Protein AF-A0A6B3GUE8-F1 (afdb_monomer_lite)

Sequence (77 aa):
MVAPAWMHTQISAEQYDCWSEEQCAGIEIVDGIVVVSPRPSKRHNRLARVLANALDAAAGPDWNADTDFDVRLQDVP

pLDDT: mean 88.42, std 8.26, range [55.53, 97.31]

Foldseek 3Di:
DDPPPVLADFAWPVNVVPDDLVVVPQWDQDLRGIDGHPDDDPVRVVVLVVVQVVCQVVDDPVDHRDDDDDDCPDTHD

Structure (mmCIF, N/CA/C/O backbone):
data_AF-A0A6B3GUE8-F1
#
_entry.id   AF-A0A6B3GUE8-F1
#
loop_
_atom_site.group_PDB
_atom_site.id
_atom_site.type_symbol
_atom_site.label_atom_id
_atom_site.label_alt_id
_atom_site.label_comp_id
_atom_site.label_asym_id
_atom_site.label_entity_id
_atom_site.label_seq_id
_atom_site.pdbx_PDB_ins_code
_atom_site.Cartn_x
_atom_site.Cartn_y
_atom_site.Cartn_z
_atom_site.occupancy
_atom_site.B_iso_or_equiv
_atom_site.auth_seq_id
_atom_site.auth_comp_id
_atom_site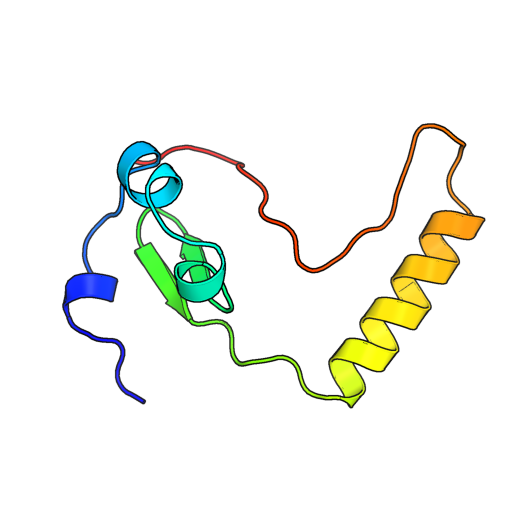.auth_asym_id
_atom_site.auth_atom_id
_atom_site.pdbx_PDB_model_num
ATOM 1 N N . MET A 1 1 ? 2.199 -2.852 20.746 1.00 55.53 1 MET A N 1
ATOM 2 C CA . MET A 1 1 ? 1.034 -1.983 21.014 1.00 55.53 1 MET A CA 1
ATOM 3 C C . MET A 1 1 ? -0.193 -2.848 20.794 1.00 55.53 1 MET A C 1
ATOM 5 O O . MET A 1 1 ? -0.198 -3.567 19.805 1.00 55.53 1 MET A O 1
ATOM 9 N N . VAL A 1 2 ? -1.137 -2.894 21.734 1.00 61.91 2 VAL A N 1
ATOM 10 C CA . VAL A 1 2 ? -2.392 -3.642 21.539 1.00 61.91 2 VAL A CA 1
ATOM 11 C C . VAL A 1 2 ? -3.285 -2.791 20.642 1.00 61.91 2 VAL A C 1
ATOM 13 O O . VAL A 1 2 ? -3.409 -1.593 20.898 1.00 61.91 2 VAL A O 1
ATOM 16 N N . ALA A 1 3 ? -3.833 -3.380 19.580 1.00 67.25 3 ALA A N 1
ATOM 17 C CA . ALA A 1 3 ? -4.763 -2.683 18.702 1.00 67.25 3 ALA A CA 1
ATOM 18 C C . ALA A 1 3 ? -5.987 -2.221 19.523 1.00 67.25 3 ALA A C 1
ATOM 20 O O . ALA A 1 3 ? -6.488 -2.995 20.344 1.00 67.25 3 ALA A O 1
ATOM 21 N N . PRO A 1 4 ? -6.447 -0.966 19.384 1.00 73.38 4 PRO A N 1
ATOM 22 C CA . PRO A 1 4 ? -7.680 -0.510 20.015 1.00 73.38 4 PRO A CA 1
ATOM 23 C C . PRO A 1 4 ? -8.860 -1.435 19.699 1.00 73.38 4 PRO A C 1
ATOM 25 O O . PRO A 1 4 ? -8.950 -1.961 18.597 1.00 73.38 4 PRO A O 1
ATOM 28 N N . ALA A 1 5 ? -9.810 -1.576 20.627 1.00 75.19 5 ALA A N 1
ATOM 29 C CA . ALA A 1 5 ? -10.933 -2.509 20.478 1.00 75.19 5 ALA A CA 1
ATOM 30 C C . ALA A 1 5 ? -11.762 -2.304 19.192 1.00 75.19 5 ALA A C 1
ATOM 32 O O . ALA A 1 5 ? -12.292 -3.267 18.648 1.00 75.19 5 ALA A O 1
ATOM 33 N N . TRP A 1 6 ? -11.842 -1.070 18.685 1.00 78.50 6 TRP A N 1
ATOM 34 C CA . TRP A 1 6 ? -12.531 -0.754 17.430 1.00 78.50 6 TRP A CA 1
ATOM 35 C C . TRP A 1 6 ? -11.838 -1.344 16.188 1.00 78.50 6 TRP A C 1
ATOM 37 O O . TRP A 1 6 ? -12.495 -1.578 15.185 1.00 78.50 6 TRP A O 1
ATOM 47 N N . MET A 1 7 ? -10.538 -1.658 16.244 1.00 79.69 7 MET A N 1
ATOM 48 C CA . MET A 1 7 ? -9.832 -2.337 15.145 1.00 79.69 7 MET A CA 1
ATOM 49 C C . MET A 1 7 ? -10.237 -3.814 15.001 1.00 79.69 7 MET A C 1
ATOM 51 O O . MET A 1 7 ? -9.828 -4.474 14.052 1.00 79.69 7 MET A O 1
ATOM 55 N N . HIS A 1 8 ? -11.034 -4.346 15.933 1.00 79.25 8 HIS A N 1
ATOM 56 C CA . HIS A 1 8 ? -11.562 -5.711 15.883 1.00 79.25 8 HIS A CA 1
ATOM 57 C C . HIS A 1 8 ? -13.014 -5.783 15.388 1.00 79.25 8 HIS A C 1
ATOM 59 O O . HIS A 1 8 ? -13.594 -6.868 15.372 1.00 79.25 8 HIS A O 1
ATOM 65 N N . THR A 1 9 ? -13.619 -4.654 15.010 1.00 86.81 9 THR A N 1
ATOM 66 C CA . THR A 1 9 ? -14.955 -4.614 14.400 1.00 86.81 9 THR A CA 1
ATOM 67 C C . THR A 1 9 ? -14.857 -4.503 12.885 1.00 86.81 9 THR A C 1
ATOM 69 O O . THR A 1 9 ? -13.896 -3.929 12.382 1.00 86.81 9 THR A O 1
ATOM 72 N N . GLN A 1 10 ? -15.857 -5.029 12.171 1.00 90.12 10 GLN A N 1
ATOM 73 C CA . GLN A 1 10 ? -15.919 -4.904 10.716 1.00 90.12 10 GLN A CA 1
ATOM 74 C C . GLN A 1 10 ? -16.099 -3.442 10.287 1.00 90.12 10 GLN A C 1
ATOM 76 O O . GLN A 1 10 ? -16.918 -2.726 10.868 1.00 90.12 10 GLN A O 1
ATOM 81 N N . ILE A 1 11 ? -15.340 -3.034 9.273 1.00 90.81 11 ILE A N 1
ATOM 82 C CA . ILE A 1 11 ? -15.339 -1.708 8.656 1.00 90.81 11 ILE A CA 1
ATOM 83 C C . ILE A 1 11 ? -15.886 -1.845 7.235 1.00 90.81 11 ILE A C 1
ATOM 85 O O . ILE A 1 11 ? -15.351 -2.636 6.461 1.00 90.81 11 ILE A O 1
ATOM 89 N N . SER A 1 12 ? -16.936 -1.089 6.900 1.00 91.25 12 SER A N 1
ATOM 90 C CA . SER A 1 12 ? -17.450 -1.037 5.524 1.00 91.25 12 SER A CA 1
ATOM 91 C C . SER A 1 12 ? -16.589 -0.133 4.644 1.00 91.25 12 SER A C 1
ATOM 93 O O . SER A 1 12 ? -15.848 0.728 5.134 1.00 91.25 12 SER A O 1
ATOM 95 N N . ALA A 1 13 ? -16.722 -0.279 3.329 1.00 91.62 13 ALA A N 1
ATOM 96 C CA . ALA A 1 13 ? -15.978 0.552 2.393 1.00 91.62 13 ALA A CA 1
ATOM 97 C C . ALA A 1 13 ? -16.335 2.043 2.518 1.00 91.62 13 ALA A C 1
ATOM 99 O O . ALA A 1 13 ? -15.446 2.886 2.496 1.00 91.62 13 ALA A O 1
ATOM 100 N N . GLU A 1 14 ? -17.604 2.387 2.754 1.00 91.81 14 GLU A N 1
ATOM 101 C CA . GLU A 1 14 ? -18.020 3.783 2.945 1.00 91.81 14 GLU A CA 1
ATOM 102 C C . GLU A 1 14 ? -17.423 4.389 4.217 1.00 91.81 14 GLU A C 1
ATOM 104 O O . GLU A 1 14 ? -17.140 5.587 4.264 1.00 91.81 14 GLU A O 1
ATOM 109 N N . GLN A 1 15 ? -17.235 3.575 5.262 1.00 92.31 15 GLN A N 1
ATOM 110 C CA . GLN A 1 15 ? -16.563 4.025 6.477 1.00 92.31 15 GLN A CA 1
ATOM 111 C C . GLN A 1 15 ? -15.084 4.303 6.215 1.00 92.31 15 GLN A C 1
ATOM 113 O O . GLN A 1 15 ? -14.587 5.325 6.686 1.00 92.31 15 GLN A O 1
ATOM 118 N N . TYR A 1 16 ? -14.409 3.428 5.463 1.00 91.25 16 TYR A N 1
ATOM 119 C CA . TYR A 1 16 ? -13.017 3.620 5.060 1.00 91.25 16 TYR A CA 1
ATOM 120 C C . TYR A 1 16 ? -12.846 4.858 4.167 1.00 91.25 16 TYR A C 1
ATOM 122 O O . TYR A 1 16 ? -11.984 5.689 4.433 1.00 91.25 16 TYR A O 1
ATOM 130 N N . ASP A 1 17 ? -13.732 5.052 3.187 1.00 91.94 17 ASP A N 1
ATOM 131 C CA . ASP A 1 17 ? -13.712 6.197 2.263 1.00 91.94 17 ASP A CA 1
ATOM 132 C C . ASP A 1 17 ? -13.895 7.555 2.988 1.00 91.94 17 ASP A C 1
ATOM 134 O O . ASP A 1 17 ? -13.579 8.612 2.440 1.00 91.94 17 ASP A O 1
ATOM 138 N N . CYS A 1 18 ? -14.395 7.551 4.233 1.00 94.19 18 CYS A N 1
ATOM 139 C CA . CYS A 1 18 ? -14.515 8.745 5.077 1.00 94.19 18 CYS A CA 1
ATOM 140 C C . CYS A 1 18 ? -13.246 9.080 5.887 1.00 94.19 18 CYS A C 1
ATOM 142 O O . CYS A 1 18 ? -13.233 10.098 6.589 1.00 94.19 18 CYS A O 1
ATOM 144 N N . TRP A 1 19 ? -12.219 8.228 5.878 1.00 92.06 19 TRP A N 1
ATOM 145 C CA . TRP A 1 19 ? -10.999 8.423 6.664 1.00 92.06 19 TRP A CA 1
ATOM 146 C C . TRP A 1 19 ? -10.004 9.351 5.965 1.00 92.06 19 TRP A C 1
ATOM 148 O O . TRP A 1 19 ? -9.968 9.467 4.742 1.00 92.06 19 TRP A O 1
ATOM 158 N N . SER A 1 20 ? -9.184 10.045 6.756 1.00 91.44 20 SER A N 1
ATOM 159 C CA . SER A 1 20 ? -8.065 10.818 6.219 1.00 91.44 20 SER A CA 1
ATOM 160 C C . SER A 1 20 ? -6.895 9.912 5.833 1.00 91.44 20 SER A C 1
ATOM 162 O O . SER A 1 20 ? -6.715 8.838 6.404 1.00 91.44 20 SER A O 1
ATOM 164 N N . GLU A 1 21 ? -6.018 10.392 4.948 1.00 88.38 21 GLU A N 1
ATOM 165 C CA . GLU A 1 21 ? -4.775 9.688 4.591 1.00 88.38 21 GLU A CA 1
ATOM 166 C C . GLU A 1 21 ? -3.927 9.329 5.825 1.00 88.38 21 GLU A C 1
ATOM 168 O O . GLU A 1 21 ? -3.319 8.266 5.884 1.00 88.38 21 GLU A O 1
ATOM 173 N N . GLU A 1 22 ? -3.916 10.182 6.855 1.00 87.38 22 GLU A N 1
ATOM 174 C CA . GLU A 1 22 ? -3.195 9.911 8.105 1.00 87.38 22 GLU A CA 1
ATOM 175 C C . GLU A 1 22 ? -3.819 8.754 8.903 1.00 87.38 22 GLU A C 1
ATOM 177 O O . GLU A 1 22 ? -3.096 8.005 9.560 1.00 87.38 22 GLU A O 1
ATOM 182 N N . GLN A 1 23 ? -5.144 8.595 8.845 1.00 87.25 23 GLN A N 1
ATOM 183 C CA . GLN A 1 23 ? -5.842 7.469 9.469 1.00 87.25 23 GLN A CA 1
ATOM 184 C C . GLN A 1 23 ? -5.617 6.166 8.694 1.00 87.25 23 GLN A C 1
ATOM 186 O O . GLN A 1 23 ? -5.476 5.118 9.323 1.00 87.25 23 GLN A O 1
ATOM 191 N N . CYS A 1 24 ? -5.548 6.237 7.362 1.00 88.62 24 CYS A N 1
ATOM 192 C CA . CYS A 1 24 ? -5.248 5.094 6.497 1.00 88.62 24 CYS A CA 1
ATOM 193 C C . CYS A 1 24 ? -3.769 4.675 6.562 1.00 88.62 24 CYS A C 1
ATOM 195 O O . CYS A 1 24 ? -3.427 3.515 6.336 1.00 88.62 24 CYS A O 1
ATOM 197 N N . ALA A 1 25 ? -2.869 5.592 6.922 1.00 86.62 25 ALA A N 1
ATOM 198 C CA . ALA A 1 25 ? -1.438 5.329 6.932 1.00 86.62 25 ALA A CA 1
ATOM 199 C C . ALA A 1 25 ? -1.040 4.179 7.881 1.00 86.62 25 ALA A C 1
ATOM 201 O O . ALA A 1 25 ? -1.112 4.283 9.110 1.00 86.62 25 ALA A O 1
ATOM 202 N N . GLY A 1 26 ? -0.486 3.108 7.305 1.00 85.06 26 GLY A N 1
ATOM 203 C CA . GLY A 1 26 ? 0.072 1.979 8.056 1.00 85.06 26 GLY A CA 1
ATOM 204 C C . GLY A 1 26 ? -0.965 0.975 8.560 1.00 85.06 26 GLY A C 1
ATOM 205 O O . GLY A 1 26 ? -0.673 0.214 9.489 1.00 85.06 26 GLY A O 1
ATOM 206 N N . ILE A 1 27 ? -2.152 0.957 7.963 1.00 89.81 27 ILE A N 1
ATOM 207 C CA . ILE A 1 27 ? -3.152 -0.088 8.169 1.00 89.81 27 ILE A CA 1
ATOM 208 C C . ILE A 1 27 ? -3.590 -0.685 6.831 1.00 89.81 27 ILE A C 1
ATOM 210 O O . ILE A 1 27 ? -3.446 -0.068 5.785 1.00 89.81 27 ILE A O 1
ATOM 214 N N . GLU A 1 28 ? -4.130 -1.895 6.885 1.00 90.94 28 GLU A N 1
ATOM 215 C CA . GLU A 1 28 ? -4.766 -2.586 5.765 1.00 90.94 28 GLU A CA 1
ATOM 216 C C . GLU A 1 28 ? -6.126 -3.117 6.237 1.00 90.94 28 GLU A C 1
ATOM 218 O O . GLU A 1 28 ? -6.267 -3.496 7.403 1.00 90.94 28 GLU A O 1
ATOM 223 N N . ILE A 1 29 ? -7.130 -3.154 5.357 1.00 91.56 29 ILE A N 1
ATOM 224 C CA . ILE A 1 29 ? -8.430 -3.771 5.656 1.00 91.56 29 ILE A CA 1
ATOM 225 C C . ILE A 1 29 ? -8.473 -5.156 5.008 1.00 91.56 29 ILE A C 1
ATOM 227 O O . ILE A 1 29 ? -8.456 -5.276 3.785 1.00 91.56 29 ILE A O 1
ATOM 231 N N . VAL A 1 30 ? -8.535 -6.205 5.829 1.00 90.75 30 VAL A N 1
ATOM 232 C CA . VAL A 1 30 ? -8.579 -7.606 5.383 1.00 90.75 30 VAL A CA 1
ATOM 233 C C . VAL A 1 30 ? -9.828 -8.262 5.957 1.00 90.75 30 VAL A C 1
ATOM 235 O O . VAL A 1 30 ? -10.004 -8.301 7.173 1.00 90.75 30 VAL A O 1
ATOM 238 N N . ASP A 1 31 ? -10.717 -8.742 5.085 1.00 88.88 31 ASP A N 1
ATOM 239 C CA . ASP A 1 31 ? -12.031 -9.302 5.448 1.00 88.88 31 ASP A CA 1
ATOM 240 C C . ASP A 1 31 ? -12.875 -8.365 6.343 1.00 88.88 31 ASP A C 1
ATOM 242 O O . ASP A 1 31 ? -13.587 -8.787 7.260 1.00 88.88 31 ASP A O 1
ATOM 246 N N . GLY A 1 32 ? -12.767 -7.057 6.083 1.00 88.94 32 GLY A N 1
ATOM 247 C CA . GLY A 1 32 ? -13.422 -5.996 6.849 1.00 88.94 32 GLY A CA 1
ATOM 248 C C . GLY A 1 32 ? -12.728 -5.666 8.175 1.00 88.94 32 GLY A C 1
ATOM 249 O O . GLY A 1 32 ? -13.215 -4.818 8.913 1.00 88.94 32 GLY A O 1
ATOM 250 N N . ILE A 1 33 ? -11.604 -6.304 8.513 1.00 90.38 33 ILE A N 1
ATOM 251 C CA . ILE A 1 33 ? -10.886 -6.105 9.779 1.00 90.38 33 ILE A CA 1
ATOM 252 C C . ILE A 1 33 ? -9.608 -5.298 9.556 1.00 90.38 33 ILE A C 1
ATOM 254 O O . ILE A 1 33 ? -8.863 -5.531 8.607 1.00 90.38 33 ILE A O 1
ATOM 258 N N . VAL A 1 34 ? -9.327 -4.372 10.474 1.00 91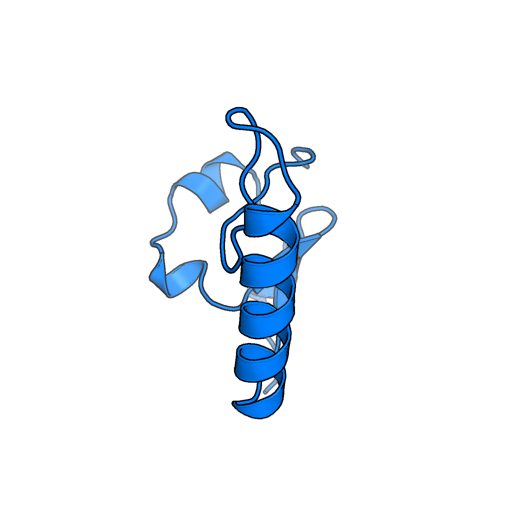.06 34 VAL A N 1
ATOM 259 C CA . VAL A 1 34 ? -8.108 -3.560 10.444 1.00 91.06 34 VAL A CA 1
ATOM 260 C C . VAL A 1 34 ? -6.900 -4.403 10.850 1.00 91.06 34 VAL A C 1
ATOM 262 O O . VAL A 1 34 ? -6.826 -4.940 11.959 1.00 91.06 34 VAL A O 1
ATOM 265 N N . VAL A 1 35 ? -5.904 -4.449 9.974 1.00 89.44 35 VAL A N 1
ATOM 266 C CA . VAL A 1 35 ? -4.590 -5.041 10.212 1.00 89.44 35 VAL A CA 1
ATOM 267 C C . VAL A 1 35 ? -3.562 -3.921 10.269 1.00 89.44 35 VAL A C 1
ATOM 269 O O . VAL A 1 35 ? -3.423 -3.136 9.340 1.00 89.44 35 VAL A O 1
ATOM 272 N N . VAL A 1 36 ? -2.817 -3.834 11.370 1.00 87.00 36 VAL A N 1
ATOM 273 C CA . VAL A 1 36 ? -1.744 -2.841 11.500 1.00 87.0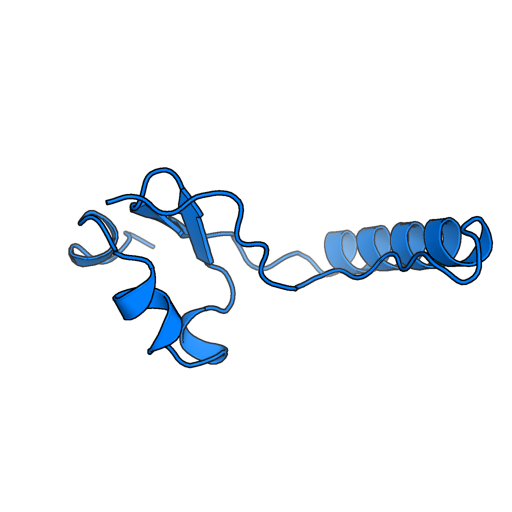0 36 VAL A CA 1
ATOM 274 C C . VAL A 1 36 ? -0.503 -3.349 10.784 1.00 87.00 36 VAL A C 1
ATOM 276 O O . VAL A 1 36 ? 0.077 -4.364 11.183 1.00 87.00 36 VAL A O 1
ATOM 279 N N . SER A 1 37 ? -0.052 -2.601 9.782 1.00 80.94 37 SER A N 1
ATOM 280 C CA . SER A 1 37 ? 1.211 -2.863 9.110 1.00 80.94 37 SER A CA 1
ATOM 281 C C . SER A 1 37 ? 2.327 -2.092 9.824 1.00 80.94 37 SER A C 1
ATOM 283 O O . SER A 1 37 ? 2.256 -0.867 9.980 1.00 80.94 37 SER A O 1
ATOM 285 N N . PRO A 1 38 ? 3.369 -2.766 10.342 1.00 76.06 38 PRO A N 1
ATOM 286 C CA . PRO A 1 38 ? 4.471 -2.063 10.970 1.00 76.06 38 PRO A CA 1
ATOM 287 C C . PRO A 1 38 ? 5.146 -1.144 9.952 1.00 76.06 38 PRO A C 1
ATOM 289 O O . PRO A 1 38 ? 5.482 -1.569 8.848 1.00 76.06 38 PRO A O 1
ATOM 292 N N . ARG A 1 39 ? 5.395 0.111 10.356 1.00 73.69 39 ARG A N 1
ATOM 293 C CA . ARG A 1 39 ? 6.052 1.102 9.494 1.00 73.69 39 ARG A CA 1
ATOM 294 C C . ARG A 1 39 ? 7.310 0.503 8.858 1.00 73.69 39 ARG A C 1
ATOM 296 O O . ARG A 1 39 ? 8.169 -0.015 9.586 1.00 73.69 39 ARG A O 1
ATOM 303 N N . PRO A 1 40 ? 7.456 0.592 7.530 1.00 79.38 40 PRO A N 1
ATOM 304 C CA . PRO A 1 40 ? 8.544 -0.078 6.854 1.00 79.38 40 PRO A CA 1
ATOM 305 C C . PRO A 1 40 ? 9.894 0.498 7.290 1.00 79.38 40 PRO A C 1
ATOM 307 O O . PRO A 1 40 ? 10.088 1.706 7.446 1.00 79.38 40 PRO A O 1
ATOM 310 N N . SER A 1 41 ? 10.864 -0.392 7.507 1.00 87.81 41 SER A N 1
ATOM 311 C CA . SER A 1 41 ? 12.224 0.023 7.856 1.00 87.81 41 SER A CA 1
ATOM 312 C C . SER A 1 41 ? 12.874 0.809 6.709 1.00 87.81 41 SER A C 1
ATOM 314 O O . SER A 1 41 ? 12.565 0.599 5.536 1.00 87.81 41 SER A O 1
ATOM 316 N N . LYS A 1 42 ? 13.888 1.637 7.004 1.00 91.94 42 LYS A N 1
ATOM 317 C CA . LYS A 1 42 ? 14.670 2.323 5.950 1.00 91.94 42 LYS A CA 1
ATOM 318 C C . LYS A 1 42 ? 15.235 1.350 4.903 1.00 91.94 42 LYS A C 1
ATOM 320 O O . LYS A 1 42 ? 15.334 1.694 3.727 1.00 91.94 42 LYS A O 1
ATOM 325 N N . ARG A 1 43 ? 15.607 0.134 5.327 1.00 93.56 43 ARG A N 1
ATOM 326 C CA . ARG A 1 43 ? 16.091 -0.928 4.433 1.00 93.56 43 ARG A CA 1
ATOM 327 C C . ARG A 1 43 ? 14.982 -1.429 3.507 1.00 93.56 43 ARG A C 1
ATOM 329 O O . ARG A 1 43 ? 15.252 -1.602 2.324 1.00 93.56 43 ARG A O 1
ATOM 336 N N . HIS A 1 44 ? 13.775 -1.621 4.035 1.00 92.50 44 HIS A N 1
ATOM 337 C CA . HIS A 1 44 ? 12.599 -1.984 3.245 1.00 92.50 44 HIS A CA 1
ATOM 338 C C . HIS A 1 44 ? 12.301 -0.915 2.189 1.00 92.50 44 HIS A C 1
ATOM 340 O O . HIS A 1 44 ? 12.287 -1.230 1.006 1.00 92.50 44 HIS A O 1
ATOM 346 N N . ASN A 1 45 ? 12.211 0.359 2.586 1.00 92.88 45 ASN A N 1
ATOM 347 C CA . ASN A 1 45 ? 11.930 1.462 1.654 1.00 92.88 45 ASN A CA 1
ATOM 348 C C . ASN A 1 45 ? 12.987 1.582 0.555 1.00 92.88 45 ASN A C 1
ATOM 350 O O . ASN A 1 45 ? 12.673 1.847 -0.603 1.00 92.88 45 ASN A O 1
ATOM 354 N N . ARG A 1 46 ? 14.262 1.355 0.897 1.00 95.19 46 ARG A N 1
ATOM 355 C CA . ARG A 1 46 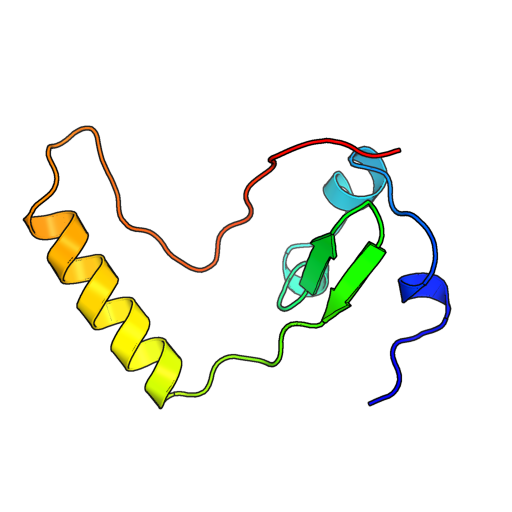? 15.329 1.324 -0.105 1.00 95.19 46 ARG A CA 1
ATOM 356 C C . ARG A 1 46 ? 15.125 0.189 -1.109 1.00 95.19 46 ARG A C 1
ATOM 358 O O . ARG A 1 46 ? 15.358 0.416 -2.290 1.00 95.19 46 ARG A O 1
ATOM 365 N N . LEU A 1 47 ? 14.747 -1.002 -0.647 1.00 96.19 47 LEU A N 1
ATOM 366 C CA . LEU A 1 47 ? 14.518 -2.151 -1.519 1.00 96.19 47 LEU A CA 1
ATOM 367 C C . LEU A 1 47 ? 13.293 -1.934 -2.414 1.00 96.19 47 LEU A C 1
ATOM 369 O O . LEU A 1 47 ? 13.418 -2.098 -3.622 1.00 96.19 47 LEU A O 1
ATOM 373 N N . ALA A 1 48 ? 12.169 -1.495 -1.841 1.00 95.19 48 ALA A N 1
ATOM 374 C CA . ALA A 1 48 ? 10.944 -1.190 -2.577 1.00 95.19 48 ALA A CA 1
ATOM 375 C C . ALA A 1 48 ? 11.211 -0.193 -3.713 1.00 95.19 48 ALA A C 1
ATOM 377 O O . ALA A 1 48 ? 10.926 -0.491 -4.865 1.00 95.19 48 ALA A O 1
ATOM 378 N N . ARG A 1 49 ? 11.906 0.916 -3.422 1.00 95.81 49 ARG A N 1
ATOM 379 C CA . ARG A 1 49 ? 12.291 1.903 -4.443 1.00 95.81 49 ARG A CA 1
ATOM 380 C C . ARG A 1 49 ? 13.189 1.331 -5.543 1.00 95.81 49 ARG A C 1
ATOM 382 O O . ARG A 1 49 ? 13.056 1.709 -6.698 1.00 95.81 49 ARG A O 1
ATOM 389 N N . VAL A 1 50 ? 14.152 0.472 -5.199 1.00 97.25 50 VAL A N 1
ATOM 390 C CA . VAL A 1 50 ? 15.029 -0.146 -6.212 1.00 97.25 50 VAL A CA 1
ATOM 391 C C . VAL A 1 50 ? 14.221 -1.047 -7.146 1.00 97.25 50 VAL A C 1
ATOM 393 O O . VAL A 1 50 ? 14.475 -1.038 -8.347 1.00 97.25 50 VAL A O 1
ATOM 396 N N . LEU A 1 51 ? 13.261 -1.797 -6.603 1.00 97.31 51 LEU A N 1
ATOM 397 C CA . LEU A 1 51 ? 12.396 -2.678 -7.382 1.00 97.31 51 LEU A CA 1
ATOM 398 C C . LEU A 1 51 ? 11.411 -1.887 -8.248 1.00 97.31 51 LEU A C 1
ATOM 400 O O . LEU A 1 51 ? 11.358 -2.142 -9.444 1.00 97.31 51 LEU A O 1
ATOM 404 N N . ALA A 1 52 ? 10.714 -0.906 -7.670 1.00 96.75 52 ALA A N 1
ATOM 405 C CA . ALA A 1 52 ? 9.791 -0.014 -8.372 1.00 96.75 52 ALA A CA 1
ATOM 406 C C . ALA A 1 52 ? 10.454 0.619 -9.603 1.00 96.75 52 ALA A C 1
ATOM 408 O O . ALA A 1 52 ? 10.031 0.377 -10.727 1.00 96.75 52 ALA A O 1
ATOM 409 N N . ASN A 1 53 ? 11.601 1.282 -9.414 1.00 95.62 53 ASN A N 1
ATOM 410 C CA . ASN A 1 53 ? 12.329 1.921 -10.512 1.00 95.62 53 ASN A CA 1
ATOM 411 C C . ASN A 1 53 ? 12.747 0.937 -11.621 1.00 95.62 53 ASN A C 1
ATOM 413 O O . ASN A 1 53 ? 12.809 1.312 -12.790 1.00 95.62 53 ASN A O 1
ATOM 417 N N . ALA A 1 54 ? 13.112 -0.298 -11.260 1.00 97.00 54 ALA A N 1
ATOM 418 C CA . ALA A 1 54 ? 13.509 -1.309 -12.235 1.00 97.00 54 ALA A CA 1
ATOM 419 C C . ALA A 1 54 ? 12.304 -1.849 -13.019 1.00 97.00 54 ALA A C 1
ATOM 421 O O . ALA A 1 54 ? 12.430 -2.104 -14.215 1.00 97.00 54 ALA A O 1
ATOM 422 N N . LEU A 1 55 ? 11.158 -2.010 -12.353 1.00 97.12 55 LEU A N 1
ATOM 423 C CA . LEU A 1 55 ? 9.906 -2.418 -12.980 1.00 97.12 55 LEU A CA 1
ATOM 424 C C . LEU A 1 55 ? 9.378 -1.322 -13.906 1.00 97.12 55 LEU A C 1
ATOM 426 O O . LEU A 1 55 ? 9.105 -1.632 -15.058 1.00 97.12 55 LEU A O 1
ATOM 430 N N . ASP A 1 56 ? 9.350 -0.063 -13.467 1.00 95.19 56 ASP A N 1
ATOM 431 C CA . ASP A 1 56 ? 8.958 1.083 -14.301 1.00 95.19 56 ASP A CA 1
ATOM 432 C C . ASP A 1 56 ? 9.797 1.184 -15.574 1.00 95.19 56 ASP A C 1
ATOM 434 O O . ASP A 1 56 ? 9.267 1.347 -16.668 1.00 95.19 56 ASP A O 1
ATOM 438 N N . ALA A 1 57 ? 11.121 1.045 -15.456 1.00 94.12 57 ALA A N 1
ATOM 439 C CA . ALA A 1 57 ? 12.010 1.106 -16.613 1.00 94.12 57 ALA A CA 1
ATOM 440 C C . ALA A 1 57 ? 11.799 -0.058 -17.598 1.00 94.12 57 ALA A C 1
ATOM 442 O O . ALA A 1 57 ? 12.113 0.075 -18.782 1.00 94.12 57 ALA A O 1
ATOM 443 N N . ALA A 1 58 ? 11.325 -1.205 -17.108 1.00 96.25 58 ALA A N 1
ATOM 444 C CA . ALA A 1 58 ? 11.042 -2.383 -17.921 1.00 96.25 58 ALA A CA 1
ATOM 445 C C . ALA A 1 58 ? 9.608 -2.397 -18.474 1.00 96.25 58 ALA A C 1
ATOM 447 O O . ALA A 1 58 ? 9.333 -3.125 -19.431 1.00 96.25 58 ALA A O 1
ATOM 448 N N . ALA A 1 59 ? 8.698 -1.639 -17.867 1.00 93.94 59 ALA A N 1
ATOM 449 C CA . ALA A 1 59 ? 7.295 -1.619 -18.223 1.00 93.94 59 ALA A CA 1
ATOM 450 C C . ALA A 1 59 ? 7.025 -0.690 -19.422 1.00 93.94 59 ALA A C 1
ATOM 452 O O . ALA A 1 59 ? 7.790 0.222 -19.735 1.00 93.94 59 ALA A O 1
ATOM 453 N N . GLY A 1 60 ? 5.945 -0.972 -20.155 1.00 89.44 60 GLY A N 1
ATOM 454 C CA . GLY A 1 60 ? 5.488 -0.120 -21.256 1.00 89.44 60 GLY A CA 1
ATOM 455 C C . GLY A 1 60 ? 4.822 1.169 -20.751 1.00 89.44 60 GLY A C 1
ATOM 456 O O . GLY A 1 60 ? 4.550 1.282 -19.561 1.00 89.44 60 GLY A O 1
ATOM 457 N N . PRO A 1 61 ? 4.483 2.116 -21.645 1.00 91.81 61 PRO A N 1
ATOM 458 C CA . PRO A 1 61 ? 3.902 3.412 -21.266 1.00 91.81 61 PRO A CA 1
ATOM 459 C C . PRO A 1 61 ? 2.547 3.318 -20.544 1.00 91.81 61 PRO A C 1
ATOM 461 O O . PRO A 1 61 ? 2.117 4.292 -19.938 1.00 91.81 61 PRO A O 1
ATOM 464 N N . ASP A 1 62 ? 1.888 2.161 -20.610 1.00 94.69 62 ASP A N 1
ATOM 465 C CA . ASP A 1 62 ? 0.587 1.907 -19.985 1.00 94.69 62 ASP A CA 1
ATOM 466 C C . ASP A 1 62 ? 0.695 1.372 -18.544 1.00 94.69 62 ASP A C 1
ATOM 468 O O . ASP A 1 62 ? -0.321 1.039 -17.937 1.00 94.69 62 ASP A O 1
ATOM 472 N N . TRP A 1 63 ? 1.912 1.234 -18.008 1.00 93.25 63 TRP A N 1
ATOM 473 C CA . TRP A 1 63 ? 2.174 0.584 -16.725 1.00 93.25 63 TRP A CA 1
ATOM 474 C C . TRP A 1 63 ? 3.058 1.447 -15.820 1.00 93.25 63 TRP A C 1
ATOM 476 O O . TRP A 1 63 ? 4.005 2.081 -16.280 1.00 93.25 63 TRP A O 1
ATOM 486 N N . ASN A 1 64 ? 2.764 1.408 -14.522 1.00 92.88 64 ASN A N 1
ATOM 487 C CA . ASN A 1 64 ? 3.507 2.052 -13.440 1.00 92.88 64 ASN A CA 1
ATOM 488 C C . ASN A 1 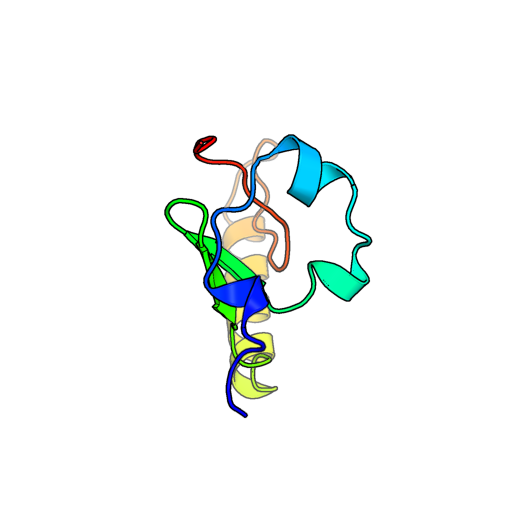64 ? 3.728 1.061 -12.284 1.00 92.88 64 ASN A C 1
ATOM 490 O O . ASN A 1 64 ? 2.909 0.172 -12.037 1.00 92.88 64 ASN A O 1
ATOM 494 N N . ALA A 1 65 ? 4.831 1.222 -11.564 1.00 94.12 65 ALA A N 1
ATOM 495 C CA . ALA A 1 65 ? 5.239 0.414 -10.425 1.00 94.12 65 ALA A CA 1
ATOM 496 C C . ALA A 1 65 ? 5.302 1.272 -9.155 1.00 94.12 65 ALA A C 1
ATOM 498 O O . ALA A 1 65 ? 6.354 1.426 -8.533 1.00 94.12 65 ALA A O 1
ATOM 499 N N . ASP A 1 66 ? 4.150 1.809 -8.759 1.00 92.00 66 ASP A N 1
ATOM 500 C CA . ASP A 1 66 ? 4.030 2.609 -7.545 1.00 92.00 66 ASP A CA 1
ATOM 501 C C . ASP A 1 66 ? 4.007 1.749 -6.273 1.00 92.00 66 ASP A C 1
ATOM 503 O O . ASP A 1 66 ? 3.787 0.535 -6.281 1.00 92.00 66 ASP A O 1
ATOM 507 N N . THR A 1 67 ? 4.261 2.399 -5.144 1.00 90.25 67 THR A N 1
ATOM 508 C CA . THR A 1 67 ? 4.188 1.812 -3.802 1.00 90.25 67 THR A CA 1
ATOM 509 C C . THR A 1 67 ? 3.470 2.787 -2.884 1.00 90.25 67 THR A C 1
ATOM 511 O O . THR A 1 67 ? 3.512 3.980 -3.163 1.00 90.25 67 THR A O 1
ATOM 514 N N . ASP A 1 68 ? 2.936 2.309 -1.758 1.00 88.06 68 ASP A N 1
ATOM 515 C CA . ASP A 1 68 ? 2.288 3.167 -0.748 1.00 88.06 68 ASP A CA 1
ATOM 516 C C . ASP A 1 68 ? 0.989 3.813 -1.267 1.00 88.06 68 ASP A C 1
ATOM 518 O O . ASP A 1 68 ? 0.769 5.013 -1.138 1.00 88.06 68 ASP A O 1
ATOM 522 N N . PHE A 1 69 ? 0.142 3.000 -1.907 1.00 89.12 69 PHE A N 1
ATOM 523 C CA . PHE A 1 69 ? -1.187 3.396 -2.365 1.00 89.12 69 PHE A CA 1
ATOM 524 C C . PHE A 1 69 ? -2.216 2.324 -2.013 1.00 89.12 69 PHE A C 1
ATOM 526 O O . PHE A 1 69 ? -1.895 1.133 -1.944 1.00 89.12 69 PHE A O 1
ATOM 533 N N . ASP A 1 70 ? -3.456 2.758 -1.831 1.00 91.06 70 ASP A N 1
ATOM 534 C CA . ASP A 1 70 ? -4.560 1.869 -1.498 1.00 91.06 70 ASP A CA 1
ATOM 535 C C . ASP A 1 70 ? -5.073 1.136 -2.739 1.00 91.06 70 ASP A C 1
ATOM 537 O O . ASP A 1 70 ? -5.248 1.719 -3.813 1.00 91.06 70 ASP A O 1
ATOM 541 N N . VAL A 1 71 ? -5.368 -0.157 -2.580 1.00 91.88 71 VAL 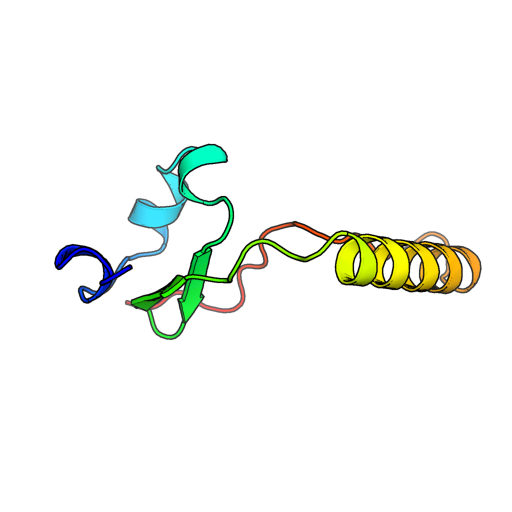A N 1
ATOM 542 C CA . VAL A 1 71 ? -5.975 -0.989 -3.624 1.00 91.88 71 VAL A CA 1
ATOM 543 C C . VAL A 1 71 ? -7.265 -1.597 -3.102 1.00 91.88 71 VAL A C 1
ATOM 545 O O . VAL A 1 71 ? -7.258 -2.425 -2.192 1.00 91.88 71 VAL A O 1
ATOM 548 N N . ARG A 1 72 ? -8.383 -1.231 -3.731 1.00 92.38 72 ARG A N 1
ATOM 549 C CA . ARG A 1 72 ? -9.695 -1.815 -3.443 1.00 92.38 72 ARG A CA 1
ATOM 550 C C . ARG A 1 72 ? -9.865 -3.106 -4.237 1.00 92.38 72 ARG A C 1
ATOM 552 O O . ARG A 1 72 ? -10.032 -3.078 -5.454 1.00 92.38 72 ARG A O 1
ATOM 559 N N . LEU A 1 73 ? -9.786 -4.238 -3.541 1.00 92.75 73 LEU A N 1
ATOM 560 C CA . LEU A 1 73 ? -9.957 -5.567 -4.136 1.00 92.75 73 LEU A CA 1
ATOM 561 C C . LEU A 1 73 ? -11.408 -6.050 -4.054 1.00 92.75 73 LEU A C 1
ATOM 563 O O . LEU A 1 73 ? -11.928 -6.610 -5.016 1.00 92.75 73 LEU A O 1
ATOM 567 N N . GLN A 1 74 ? -12.043 -5.843 -2.901 1.00 90.12 74 GLN A N 1
ATOM 568 C CA . GLN A 1 74 ? -13.404 -6.275 -2.606 1.00 90.12 74 GLN A CA 1
ATOM 569 C C . GLN A 1 74 ? -13.954 -5.477 -1.419 1.00 90.12 74 GLN A C 1
ATOM 571 O O . GLN A 1 74 ? -13.199 -5.112 -0.521 1.00 90.12 74 GLN A O 1
ATOM 576 N N . ASP A 1 75 ? -15.272 -5.293 -1.393 1.00 89.56 75 ASP A N 1
ATOM 577 C CA . ASP A 1 75 ? -15.993 -4.697 -0.269 1.00 89.56 75 ASP A CA 1
ATOM 578 C C . ASP A 1 75 ? -16.632 -5.781 0.592 1.00 89.56 75 ASP A C 1
ATOM 580 O O . ASP A 1 75 ? -17.313 -6.666 0.063 1.00 89.56 75 ASP A O 1
ATOM 584 N N . VAL A 1 76 ? -16.386 -5.717 1.903 1.00 78.38 76 VAL A N 1
ATOM 585 C CA . VAL A 1 76 ? -17.047 -6.546 2.915 1.00 78.38 76 VAL A CA 1
ATOM 586 C C . VAL A 1 76 ? -17.053 -5.853 4.290 1.00 78.38 76 VAL A C 1
ATOM 588 O O . VAL A 1 76 ? -16.019 -5.323 4.701 1.00 78.38 76 VAL A O 1
ATOM 591 N N . PRO A 1 77 ? -18.147 -5.967 5.065 1.00 66.50 77 PRO A N 1
ATOM 592 C CA . PRO A 1 77 ? -19.505 -6.134 4.549 1.00 66.50 77 PRO A CA 1
ATOM 593 C C . PRO A 1 77 ? -19.872 -5.010 3.572 1.00 66.50 77 PRO A C 1
ATOM 595 O O . PRO A 1 77 ? -19.452 -3.854 3.807 1.00 66.50 77 PRO A O 1
#

Secondary structure (DSSP, 8-state):
-PPPGGGGS---HHHHHTS-HHHHTTEEEETTEEEEPPPPPHHHHHHHHHHHHHHHHHS-TT-----S---------

Radius of gyration: 15.35 Å; chains: 1; bounding box: 36×20×43 Å